Protein AF-A0A947X664-F1 (afdb_monomer)

Mean predicted aligned error: 5.67 Å

Radius of gyration: 16.12 Å; Cα contacts (8 Å, |Δi|>4): 226; chains: 1; bounding box: 38×40×51 Å

Structure (mmCIF, N/CA/C/O backbone):
data_AF-A0A947X664-F1
#
_entry.id   AF-A0A947X664-F1
#
loop_
_atom_site.group_PDB
_atom_site.id
_atom_site.type_symbol
_atom_site.label_atom_id
_atom_site.label_alt_id
_atom_site.label_comp_id
_atom_site.label_asym_id
_atom_site.label_entity_id
_atom_site.label_seq_id
_atom_site.pdbx_PDB_ins_code
_atom_site.Cartn_x
_atom_site.Cartn_y
_atom_site.Cartn_z
_atom_site.occupancy
_atom_site.B_iso_or_equiv
_atom_site.auth_seq_id
_atom_site.auth_comp_id
_atom_site.auth_asym_id
_atom_site.auth_atom_id
_atom_site.pdbx_PDB_model_num
ATOM 1 N N . MET A 1 1 ? 8.957 14.822 -27.420 1.00 49.72 1 MET A N 1
ATOM 2 C CA . MET A 1 1 ? 9.072 13.868 -26.294 1.00 49.72 1 MET A CA 1
ATOM 3 C C . MET A 1 1 ? 8.231 12.646 -26.627 1.00 49.72 1 MET A C 1
ATOM 5 O O . MET A 1 1 ? 7.102 12.833 -27.057 1.00 49.72 1 MET A O 1
ATOM 9 N N . ARG A 1 2 ? 8.766 11.422 -26.513 1.00 52.75 2 ARG A N 1
ATOM 10 C CA . ARG A 1 2 ? 7.935 10.210 -26.613 1.00 52.75 2 ARG A CA 1
ATOM 11 C C . ARG A 1 2 ? 7.081 10.140 -25.345 1.00 52.75 2 ARG A C 1
ATOM 13 O O . ARG A 1 2 ? 7.641 10.190 -24.256 1.00 52.75 2 ARG A O 1
ATOM 20 N N . SER A 1 3 ? 5.759 10.102 -25.495 1.00 61.47 3 SER A N 1
ATOM 21 C CA . SER A 1 3 ? 4.843 9.842 -24.382 1.00 61.47 3 SER A CA 1
ATOM 22 C C . SER A 1 3 ? 5.048 8.392 -23.944 1.00 61.47 3 SER A C 1
ATOM 24 O O . SER A 1 3 ? 4.994 7.488 -24.780 1.00 61.47 3 SER A O 1
ATOM 26 N N . THR A 1 4 ? 5.368 8.177 -22.670 1.00 62.53 4 THR A N 1
ATOM 27 C CA . THR A 1 4 ? 5.352 6.833 -22.090 1.00 62.53 4 THR A CA 1
ATOM 28 C C . THR A 1 4 ? 3.885 6.438 -21.935 1.00 62.53 4 THR A C 1
ATOM 30 O O . THR A 1 4 ? 3.166 7.164 -21.247 1.00 62.53 4 THR A O 1
ATOM 33 N N . PRO A 1 5 ? 3.412 5.361 -22.583 1.00 70.56 5 PRO A N 1
ATOM 34 C CA . PRO A 1 5 ? 2.021 4.944 -22.454 1.00 70.56 5 PRO A CA 1
ATOM 35 C C . PRO A 1 5 ? 1.711 4.598 -20.992 1.00 70.56 5 PRO A C 1
ATOM 37 O O . PRO A 1 5 ? 2.514 3.934 -20.334 1.00 70.56 5 PRO A O 1
ATOM 40 N N . ALA A 1 6 ? 0.566 5.076 -20.502 1.00 81.88 6 ALA A N 1
ATOM 41 C CA . ALA A 1 6 ? 0.026 4.684 -19.206 1.00 81.88 6 ALA A CA 1
ATOM 42 C C . ALA A 1 6 ? -0.408 3.215 -19.287 1.00 81.88 6 ALA A C 1
ATOM 44 O O . ALA A 1 6 ? -1.105 2.831 -20.228 1.00 81.88 6 ALA A O 1
ATOM 45 N N . VAL A 1 7 ? 0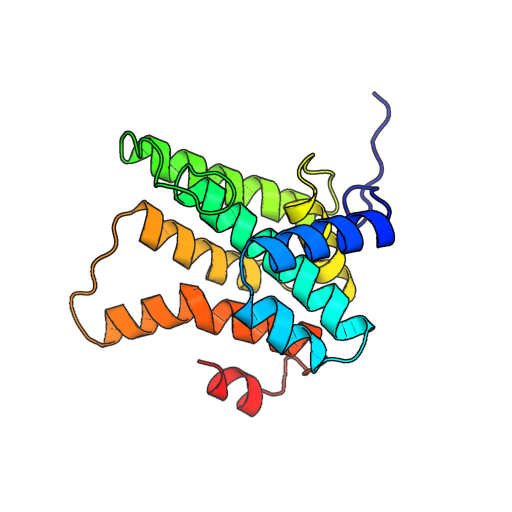.114 2.401 -18.372 1.00 89.38 7 VAL A N 1
ATOM 46 C CA . VAL A 1 7 ? -0.174 0.968 -18.261 1.00 89.38 7 VAL A CA 1
ATOM 47 C C . VAL A 1 7 ? -0.052 0.590 -16.792 1.00 89.38 7 VAL A C 1
ATOM 49 O O . VAL A 1 7 ? 0.998 0.836 -16.183 1.00 89.38 7 VAL A O 1
ATOM 52 N N . ALA A 1 8 ? -1.086 -0.048 -16.241 1.00 91.31 8 ALA A N 1
ATOM 53 C CA . ALA A 1 8 ? -1.077 -0.598 -14.888 1.00 91.31 8 ALA A CA 1
ATOM 54 C C . ALA A 1 8 ? 0.230 -1.360 -14.586 1.00 91.31 8 ALA A C 1
ATOM 56 O O . ALA A 1 8 ? 0.737 -2.143 -15.397 1.00 91.31 8 ALA A O 1
ATOM 57 N N . GLY A 1 9 ? 0.831 -1.095 -13.423 1.00 93.12 9 GLY A N 1
ATOM 58 C CA . GLY A 1 9 ? 2.177 -1.586 -13.111 1.00 93.12 9 GLY A CA 1
ATOM 59 C C . GLY A 1 9 ? 3.323 -0.704 -13.610 1.00 93.12 9 GLY A C 1
ATOM 60 O O . GLY A 1 9 ? 4.473 -1.146 -13.581 1.00 93.12 9 GLY A O 1
ATOM 61 N N . GLY A 1 10 ? 3.046 0.507 -14.108 1.00 90.81 10 GLY A N 1
ATOM 62 C CA . GLY A 1 10 ? 4.069 1.457 -14.560 1.00 90.81 10 GLY A CA 1
ATOM 63 C C . GLY A 1 10 ? 4.909 0.934 -15.731 1.00 90.81 10 GLY A C 1
ATOM 64 O O . GLY A 1 10 ? 6.092 1.257 -15.855 1.00 90.81 10 GLY A O 1
ATOM 65 N N . GLY A 1 11 ? 4.323 0.063 -16.559 1.00 90.06 11 GLY A N 1
ATOM 66 C CA . GLY A 1 11 ? 5.011 -0.633 -17.651 1.00 90.06 11 GLY A CA 1
ATOM 67 C C . GLY A 1 11 ? 5.936 -1.780 -17.214 1.00 90.06 11 GLY A C 1
ATOM 68 O O . GLY A 1 11 ? 6.611 -2.378 -18.057 1.00 90.06 11 GLY A O 1
ATOM 69 N N . ARG A 1 12 ? 5.991 -2.124 -15.919 1.00 93.50 12 ARG A N 1
ATOM 70 C CA . ARG A 1 12 ? 6.757 -3.275 -15.419 1.00 93.50 12 ARG A CA 1
ATOM 71 C C . ARG A 1 12 ? 5.978 -4.572 -15.619 1.00 93.50 12 ARG A C 1
ATOM 73 O O . ARG A 1 12 ? 4.759 -4.635 -15.514 1.00 93.50 12 ARG A O 1
ATOM 80 N N . ASN A 1 13 ? 6.703 -5.663 -15.855 1.00 95.25 13 ASN A N 1
ATOM 81 C CA . ASN A 1 13 ? 6.087 -6.982 -15.949 1.00 95.25 13 ASN A CA 1
ATOM 82 C C . ASN A 1 13 ? 5.539 -7.436 -14.582 1.00 95.25 13 ASN A C 1
ATOM 84 O O . ASN A 1 13 ? 6.287 -7.471 -13.599 1.00 95.25 13 ASN A O 1
ATOM 88 N N . ARG A 1 14 ? 4.277 -7.887 -14.547 1.00 96.81 14 ARG A N 1
ATOM 89 C CA . ARG A 1 14 ? 3.604 -8.411 -13.344 1.00 96.81 14 ARG A CA 1
ATOM 90 C C . ARG A 1 14 ? 4.433 -9.433 -12.566 1.00 96.81 14 ARG A C 1
ATOM 92 O O . ARG A 1 14 ? 4.544 -9.327 -11.351 1.00 96.81 14 ARG A O 1
ATOM 99 N N . ALA A 1 15 ? 5.056 -10.406 -13.233 1.00 97.56 15 ALA A N 1
ATOM 100 C CA . ALA A 1 15 ? 5.852 -11.422 -12.542 1.00 97.56 15 ALA A CA 1
ATOM 101 C C . ALA A 1 15 ? 7.092 -10.821 -11.857 1.00 97.56 15 ALA A C 1
ATOM 103 O O . ALA A 1 15 ? 7.539 -11.343 -10.840 1.00 97.56 15 ALA A O 1
ATOM 104 N N . SER A 1 16 ? 7.648 -9.729 -12.393 1.00 97.62 16 SER A N 1
ATOM 105 C CA . SER A 1 16 ? 8.742 -8.995 -11.748 1.00 97.62 16 SER A CA 1
ATOM 106 C C . SER A 1 16 ? 8.281 -8.269 -10.487 1.00 97.62 16 SER A C 1
ATOM 108 O O . SER A 1 16 ? 8.961 -8.338 -9.464 1.00 97.62 16 SER A O 1
ATOM 110 N N . LEU A 1 17 ? 7.118 -7.614 -10.547 1.00 98.12 17 LEU A N 1
ATOM 111 C CA . LEU A 1 17 ? 6.510 -6.937 -9.398 1.00 98.12 17 LEU A CA 1
ATOM 112 C C . LEU A 1 17 ? 6.180 -7.940 -8.287 1.00 98.12 17 LEU A C 1
ATOM 114 O O . LEU A 1 17 ? 6.593 -7.756 -7.149 1.00 98.12 17 LEU A O 1
ATOM 118 N N . VAL A 1 18 ? 5.552 -9.066 -8.637 1.00 98.44 18 VAL A N 1
ATOM 119 C CA . VAL A 1 18 ? 5.222 -10.142 -7.689 1.00 98.44 18 VAL A CA 1
ATOM 120 C C . VAL A 1 18 ? 6.470 -10.731 -7.025 1.00 98.44 18 VAL A C 1
ATOM 122 O O . VAL A 1 18 ? 6.447 -10.994 -5.827 1.00 98.44 18 VAL A O 1
ATOM 125 N N . ARG A 1 19 ? 7.574 -10.935 -7.762 1.00 98.25 19 ARG A N 1
ATOM 126 C CA . ARG A 1 19 ? 8.828 -11.424 -7.158 1.00 98.25 19 ARG A CA 1
ATOM 127 C C . ARG A 1 19 ? 9.406 -10.439 -6.143 1.00 98.25 19 ARG A C 1
ATOM 129 O O . ARG A 1 19 ? 9.851 -10.874 -5.089 1.00 98.25 19 ARG A O 1
ATOM 136 N N . GLN A 1 20 ? 9.398 -9.145 -6.457 1.00 97.12 20 GLN A N 1
ATOM 137 C CA . GLN A 1 20 ? 9.886 -8.104 -5.545 1.00 97.12 20 GLN A CA 1
ATOM 138 C C . GLN A 1 20 ? 8.990 -7.984 -4.311 1.00 97.12 20 GLN A C 1
ATOM 140 O O . GLN A 1 20 ? 9.484 -7.975 -3.191 1.00 97.12 20 GLN A O 1
ATOM 145 N N . ALA A 1 21 ? 7.673 -8.001 -4.508 1.00 97.94 21 ALA A N 1
ATOM 146 C CA . ALA A 1 21 ? 6.702 -7.972 -3.424 1.00 97.94 21 ALA A CA 1
ATOM 147 C C . ALA A 1 21 ? 6.803 -9.199 -2.503 1.00 97.94 21 ALA A C 1
ATOM 149 O O . ALA A 1 21 ? 6.698 -9.083 -1.284 1.00 97.94 21 ALA A O 1
ATOM 150 N N . ARG A 1 22 ? 7.077 -10.376 -3.078 1.00 97.88 22 ARG A N 1
ATOM 151 C CA . ARG A 1 22 ? 7.360 -11.593 -2.314 1.00 97.88 22 ARG A CA 1
ATOM 152 C C . ARG A 1 22 ? 8.612 -11.446 -1.444 1.00 97.88 22 ARG A C 1
ATOM 154 O O . ARG A 1 22 ? 8.578 -11.845 -0.287 1.00 97.88 22 ARG A O 1
ATOM 161 N N . ALA A 1 23 ? 9.696 -10.896 -1.988 1.00 96.50 23 ALA A N 1
ATOM 162 C CA . ALA A 1 23 ? 10.908 -10.660 -1.205 1.00 96.50 23 ALA A CA 1
ATOM 163 C C . ALA A 1 23 ? 10.628 -9.687 -0.048 1.00 96.50 23 ALA A C 1
ATOM 165 O O . ALA A 1 23 ? 10.980 -9.976 1.092 1.00 96.50 23 ALA A O 1
ATOM 166 N N . ALA A 1 24 ? 9.891 -8.605 -0.323 1.00 95.19 24 ALA A N 1
ATOM 167 C CA . ALA A 1 24 ? 9.529 -7.611 0.682 1.00 95.19 24 ALA A CA 1
ATOM 168 C C . ALA A 1 24 ? 8.732 -8.205 1.856 1.00 95.19 24 ALA A C 1
ATOM 170 O O . ALA A 1 24 ? 9.023 -7.887 3.003 1.00 95.19 24 ALA A O 1
ATOM 171 N N . ILE A 1 25 ? 7.752 -9.083 1.603 1.00 95.44 25 ILE A N 1
ATOM 172 C CA . ILE A 1 25 ? 6.984 -9.721 2.688 1.00 95.44 25 ILE A CA 1
ATOM 173 C C . ILE A 1 25 ? 7.777 -10.804 3.428 1.00 95.44 25 ILE A C 1
ATOM 175 O O . ILE A 1 25 ? 7.625 -10.937 4.639 1.00 95.44 25 ILE A O 1
ATOM 179 N N . GLU A 1 26 ? 8.628 -11.568 2.732 1.00 94.00 26 GLU A N 1
ATOM 180 C CA . GLU A 1 26 ? 9.471 -12.599 3.356 1.00 94.00 26 GLU A CA 1
ATOM 181 C C . GLU A 1 26 ? 10.489 -11.988 4.336 1.00 94.00 26 GLU A C 1
ATOM 183 O O . GLU A 1 26 ? 10.754 -12.592 5.378 1.00 94.00 26 GLU A O 1
ATOM 188 N N . GLU A 1 27 ? 10.999 -10.793 4.025 1.00 91.62 27 GLU A N 1
ATOM 189 C CA . GLU A 1 27 ? 11.916 -10.021 4.870 1.00 91.62 27 GLU A CA 1
ATOM 190 C C . GLU A 1 27 ? 11.186 -9.179 5.928 1.00 91.62 27 GLU A C 1
ATOM 192 O O . GLU A 1 27 ? 11.547 -9.208 7.101 1.00 91.62 27 GLU A O 1
ATOM 197 N N . GLY A 1 28 ? 10.131 -8.459 5.538 1.00 87.94 28 GLY A N 1
ATOM 198 C CA . GLY A 1 28 ? 9.452 -7.493 6.402 1.00 87.94 28 GLY A CA 1
ATOM 199 C C . GLY A 1 28 ? 8.496 -8.104 7.430 1.00 87.94 28 GLY A C 1
ATOM 200 O O . GLY A 1 28 ? 8.214 -7.473 8.448 1.00 87.94 28 GLY A O 1
ATOM 201 N N . SER A 1 29 ? 7.963 -9.315 7.201 1.00 91.31 29 SER A N 1
ATOM 202 C CA . SER A 1 29 ? 7.094 -9.974 8.184 1.00 91.31 29 SER A CA 1
ATOM 203 C C . SER A 1 29 ? 6.954 -11.483 7.987 1.00 91.31 29 SER A C 1
ATOM 205 O O . SER A 1 29 ? 6.181 -11.966 7.155 1.00 91.31 29 SER A O 1
ATOM 207 N N . HIS A 1 30 ? 7.586 -12.257 8.872 1.00 89.62 30 HIS A N 1
ATOM 208 C CA . HIS A 1 30 ? 7.427 -13.713 8.893 1.00 89.62 30 HIS A CA 1
ATOM 209 C C . HIS A 1 30 ? 5.978 -14.166 9.134 1.00 89.62 30 HIS A C 1
ATOM 211 O O . HIS A 1 30 ? 5.539 -15.146 8.528 1.00 89.62 30 HIS A O 1
ATOM 217 N N . SER A 1 31 ? 5.218 -13.451 9.971 1.00 91.25 31 SER A N 1
ATOM 218 C CA . SER A 1 31 ? 3.819 -13.786 10.268 1.00 91.25 31 SER A CA 1
ATOM 219 C C . SER A 1 31 ? 2.914 -13.577 9.055 1.00 91.25 31 SER A C 1
ATOM 221 O O . SER A 1 31 ? 2.176 -14.492 8.688 1.00 91.25 31 SER A O 1
ATOM 223 N N . PHE A 1 32 ? 3.001 -12.424 8.379 1.00 92.38 32 PHE A N 1
ATOM 224 C CA . PHE A 1 32 ? 2.209 -12.185 7.168 1.00 92.38 32 PHE A CA 1
ATOM 225 C C . PHE A 1 32 ? 2.667 -13.070 6.006 1.00 92.38 32 PHE A C 1
ATOM 227 O O . PHE A 1 32 ? 1.827 -13.607 5.280 1.00 92.38 32 PHE A O 1
ATOM 234 N N . ALA A 1 33 ? 3.973 -13.318 5.864 1.00 93.25 33 ALA A N 1
ATOM 235 C CA . ALA A 1 33 ? 4.489 -14.263 4.879 1.00 93.25 33 ALA A CA 1
ATOM 236 C C . ALA A 1 33 ? 3.917 -15.673 5.102 1.00 93.2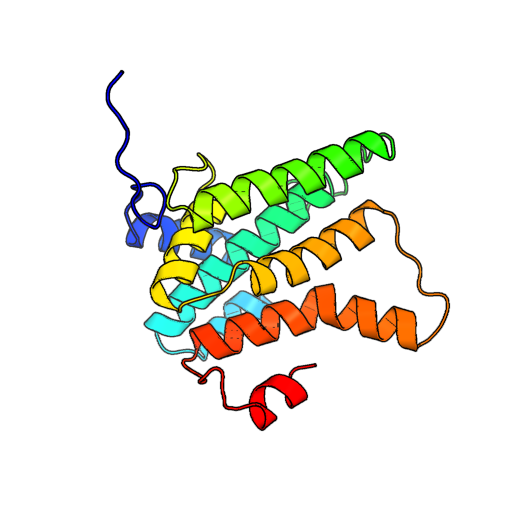5 33 ALA A C 1
ATOM 238 O O . ALA A 1 33 ? 3.481 -16.319 4.146 1.00 93.25 33 ALA A O 1
ATOM 239 N N . ALA A 1 34 ? 3.859 -16.141 6.353 1.00 93.50 34 ALA A N 1
ATOM 240 C CA . ALA A 1 34 ? 3.250 -17.421 6.702 1.00 93.50 34 ALA A CA 1
ATOM 241 C C . ALA A 1 34 ? 1.736 -17.435 6.432 1.00 93.50 34 ALA A C 1
ATOM 243 O O . ALA A 1 34 ? 1.262 -18.335 5.739 1.00 93.50 34 ALA A O 1
ATOM 244 N N . ALA A 1 35 ? 0.997 -16.427 6.904 1.00 93.06 35 ALA A N 1
ATOM 245 C CA . ALA A 1 35 ? -0.451 -16.320 6.717 1.00 93.06 35 ALA A CA 1
ATOM 246 C C . ALA A 1 35 ? -0.846 -16.263 5.234 1.00 93.06 35 ALA A C 1
ATOM 248 O O . ALA A 1 35 ? -1.801 -16.917 4.820 1.00 93.06 35 ALA A O 1
ATOM 249 N N . SER A 1 36 ? -0.059 -15.571 4.402 1.00 93.38 36 SER A N 1
ATOM 250 C CA . SER A 1 36 ? -0.318 -15.463 2.963 1.00 93.38 36 SER A CA 1
ATOM 251 C C . SER A 1 36 ? -0.371 -16.822 2.253 1.00 93.38 36 SER A C 1
ATOM 253 O O . SER A 1 36 ? -1.011 -16.948 1.211 1.00 93.38 36 SER A O 1
ATOM 255 N N . LYS A 1 37 ? 0.257 -17.868 2.816 1.00 94.38 37 LYS A N 1
ATOM 256 C CA . LYS A 1 37 ? 0.243 -19.231 2.258 1.00 94.38 37 LYS A CA 1
ATOM 257 C C . LYS A 1 37 ? -1.130 -19.903 2.329 1.00 94.38 37 LYS A C 1
ATOM 259 O O . LYS A 1 37 ? -1.324 -20.874 1.604 1.00 94.38 37 LYS A O 1
ATOM 264 N N . LEU A 1 38 ? -2.048 -19.395 3.155 1.00 95.50 38 LEU A N 1
ATOM 265 C CA . LEU A 1 38 ? -3.428 -19.883 3.253 1.00 95.50 38 LEU A CA 1
ATOM 266 C C . LEU A 1 38 ? -4.273 -19.508 2.028 1.00 95.50 38 LEU A C 1
ATOM 268 O O . LEU A 1 38 ? -5.264 -20.175 1.744 1.00 95.50 38 LEU A O 1
ATOM 272 N N . PHE A 1 39 ? -3.877 -18.470 1.289 1.00 95.88 39 PHE A N 1
ATOM 273 C CA . PHE A 1 39 ? -4.568 -18.047 0.078 1.00 95.88 39 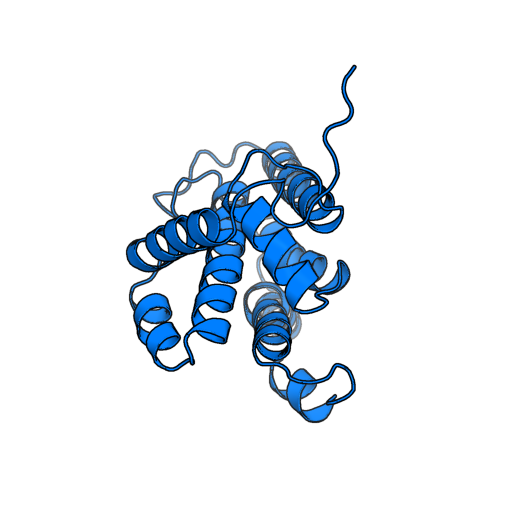PHE A CA 1
ATOM 274 C C . PHE A 1 39 ? -4.182 -18.889 -1.142 1.00 95.88 39 PHE A C 1
ATOM 276 O O . PHE A 1 39 ? -3.056 -19.397 -1.259 1.00 95.88 39 PHE A O 1
ATOM 283 N N . ASP A 1 40 ? -5.101 -18.961 -2.110 1.00 96.88 40 ASP A N 1
ATOM 284 C CA . ASP A 1 40 ? -4.777 -19.431 -3.452 1.00 96.88 40 ASP A CA 1
ATOM 285 C C . ASP A 1 40 ? -3.693 -18.542 -4.086 1.00 96.88 40 ASP A C 1
ATOM 287 O O . ASP A 1 40 ? -3.414 -17.423 -3.647 1.00 96.88 40 ASP A O 1
ATOM 291 N N . ARG A 1 41 ? -3.054 -19.042 -5.147 1.00 97.06 41 ARG A N 1
ATOM 292 C CA . ARG A 1 41 ? -1.915 -18.352 -5.758 1.00 97.06 41 ARG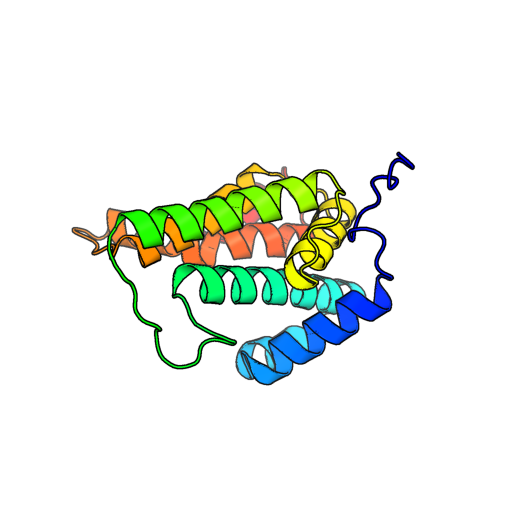 A CA 1
ATOM 293 C C . ARG A 1 41 ? -2.248 -16.922 -6.193 1.00 97.06 41 ARG A C 1
ATOM 295 O O . ARG A 1 41 ? -1.410 -16.048 -5.994 1.00 97.06 41 ARG A O 1
ATOM 302 N N . ARG A 1 42 ? -3.417 -16.682 -6.791 1.00 96.81 42 ARG A N 1
ATOM 303 C CA . ARG A 1 42 ? -3.775 -15.366 -7.332 1.00 96.81 42 ARG A CA 1
ATOM 304 C C . ARG A 1 42 ? -3.974 -14.368 -6.198 1.00 96.81 42 ARG A C 1
ATOM 306 O O . ARG A 1 42 ? -3.354 -13.307 -6.219 1.00 96.81 42 ARG A O 1
ATOM 313 N N . THR A 1 43 ? -4.772 -14.730 -5.199 1.00 97.56 43 THR A N 1
ATOM 314 C CA . THR A 1 43 ? -5.035 -13.886 -4.024 1.00 97.56 43 THR A CA 1
ATOM 315 C C . THR A 1 43 ? -3.759 -13.628 -3.227 1.00 97.56 43 THR A C 1
ATOM 317 O O . THR A 1 43 ? -3.486 -12.494 -2.841 1.00 97.56 43 THR A O 1
ATOM 320 N N . ARG A 1 44 ? -2.907 -14.644 -3.063 1.00 98.19 44 ARG A N 1
ATOM 321 C CA . ARG A 1 44 ? -1.611 -14.506 -2.392 1.00 98.19 44 ARG A CA 1
ATOM 322 C C . ARG A 1 44 ? -0.691 -13.502 -3.082 1.00 98.19 44 ARG A C 1
ATOM 324 O O . ARG A 1 44 ? -0.107 -12.656 -2.415 1.00 98.19 44 ARG A O 1
ATOM 331 N N . GLU A 1 45 ? -0.556 -13.582 -4.405 1.00 98.44 45 GLU A N 1
ATOM 332 C CA . GLU A 1 45 ? 0.288 -12.648 -5.162 1.00 98.44 45 GLU A CA 1
ATOM 333 C C . GLU A 1 45 ? -0.229 -11.203 -5.054 1.00 98.44 45 GLU A C 1
ATOM 335 O O . GLU A 1 45 ? 0.570 -10.278 -4.935 1.00 98.44 45 GLU A O 1
ATOM 340 N N . ARG A 1 46 ? -1.552 -11.009 -5.027 1.00 98.44 46 ARG A N 1
ATOM 341 C CA . ARG A 1 46 ? -2.178 -9.698 -4.798 1.00 98.44 46 ARG A CA 1
ATOM 342 C C . ARG A 1 46 ? -1.913 -9.168 -3.390 1.00 98.44 46 ARG A C 1
ATOM 344 O O . ARG A 1 46 ? -1.536 -8.010 -3.241 1.00 98.44 46 ARG A O 1
ATOM 351 N N . ALA A 1 47 ? -2.038 -10.025 -2.378 1.00 98.19 47 ALA A N 1
ATOM 352 C CA . ALA A 1 47 ? -1.742 -9.677 -0.992 1.00 98.19 47 ALA A CA 1
ATOM 353 C C . ALA A 1 47 ? -0.277 -9.250 -0.813 1.00 98.19 47 ALA A C 1
ATOM 355 O O . ALA A 1 47 ? 0.003 -8.299 -0.091 1.00 98.19 47 ALA A O 1
ATOM 356 N N . TRP A 1 48 ? 0.662 -9.903 -1.508 1.00 98.56 48 TRP A N 1
ATOM 357 C CA . TRP A 1 48 ? 2.066 -9.486 -1.507 1.00 98.56 48 TRP A CA 1
ATOM 358 C C . TRP A 1 48 ? 2.254 -8.089 -2.102 1.00 98.56 48 TRP A C 1
ATOM 360 O O . TRP A 1 48 ? 2.978 -7.285 -1.521 1.00 98.56 48 TRP A O 1
ATOM 370 N N . LEU A 1 49 ? 1.609 -7.786 -3.235 1.00 98.69 49 LEU A N 1
ATOM 371 C CA . LEU A 1 49 ? 1.691 -6.463 -3.873 1.00 98.69 49 LEU A CA 1
ATOM 372 C C . LEU A 1 49 ? 1.145 -5.361 -2.957 1.00 98.69 49 LEU A C 1
ATOM 374 O O . LEU A 1 49 ? 1.797 -4.330 -2.799 1.00 98.69 49 LEU A O 1
ATOM 378 N N . LEU A 1 50 ? -0.002 -5.605 -2.312 1.00 98.50 50 LEU A N 1
ATOM 379 C CA . LEU A 1 50 ? -0.569 -4.679 -1.332 1.00 98.50 50 LEU A CA 1
ATOM 380 C C . LEU A 1 50 ? 0.368 -4.493 -0.130 1.00 98.50 50 LEU A C 1
ATOM 382 O O . LEU A 1 50 ? 0.670 -3.363 0.241 1.00 98.50 50 LEU A O 1
ATOM 386 N N . TYR A 1 51 ? 0.886 -5.591 0.430 1.00 98.19 51 TYR A N 1
ATOM 387 C CA . TYR A 1 51 ? 1.832 -5.542 1.545 1.00 98.19 51 TYR A CA 1
ATOM 388 C C . TYR A 1 51 ? 3.076 -4.711 1.208 1.00 98.19 51 TYR A C 1
ATOM 390 O O . TYR A 1 51 ? 3.484 -3.868 2.001 1.00 98.19 51 TYR A O 1
ATOM 398 N N . ALA A 1 52 ? 3.669 -4.925 0.029 1.00 98.25 52 ALA A N 1
ATOM 399 C CA . ALA A 1 52 ? 4.867 -4.206 -0.392 1.00 98.25 52 ALA A CA 1
ATOM 400 C C . ALA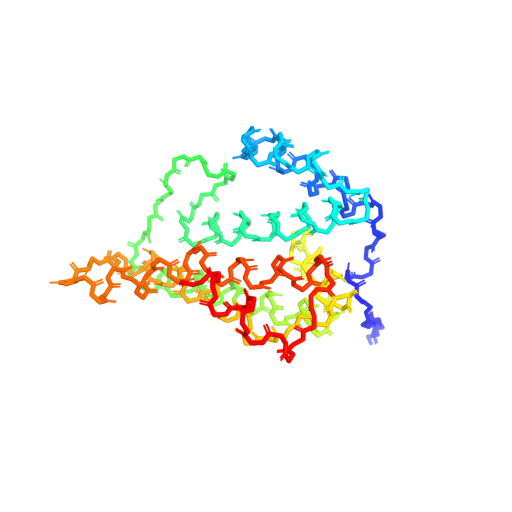 A 1 52 ? 4.630 -2.691 -0.460 1.00 98.25 52 ALA A C 1
ATOM 402 O O . ALA A 1 52 ? 5.494 -1.919 -0.052 1.00 98.25 52 ALA A O 1
ATOM 403 N N . TRP A 1 53 ? 3.452 -2.264 -0.922 1.00 98.56 53 TRP A N 1
ATOM 404 C CA . TRP A 1 53 ? 3.061 -0.856 -0.910 1.00 98.56 53 TRP A CA 1
ATOM 405 C C . TRP A 1 53 ? 2.867 -0.310 0.501 1.00 98.56 53 TRP A C 1
ATOM 407 O O . TRP A 1 53 ? 3.440 0.732 0.810 1.00 98.56 53 TRP A O 1
ATOM 417 N N . CYS A 1 54 ? 2.138 -1.020 1.370 1.00 97.31 54 CYS A N 1
ATOM 418 C CA . CYS A 1 54 ? 1.972 -0.612 2.766 1.00 97.31 54 CYS A CA 1
ATOM 419 C C . CYS A 1 54 ? 3.331 -0.446 3.454 1.00 97.31 54 CYS A C 1
ATOM 421 O O . CYS A 1 54 ? 3.592 0.601 4.038 1.00 97.31 54 CYS A O 1
ATOM 423 N N . ARG A 1 55 ? 4.230 -1.430 3.312 1.00 95.62 55 ARG A N 1
ATOM 424 C CA . ARG A 1 55 ? 5.578 -1.377 3.890 1.00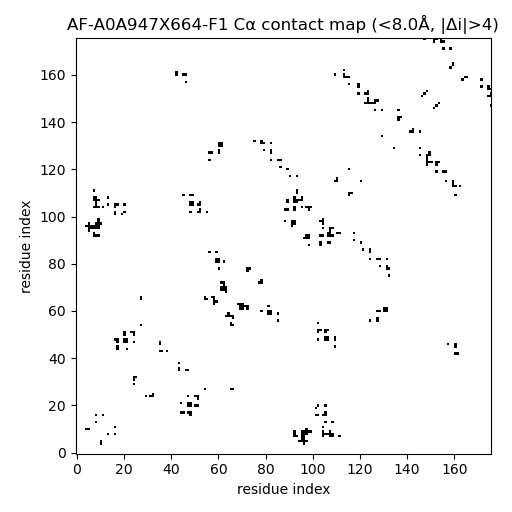 95.62 55 ARG A CA 1
ATOM 425 C C . ARG A 1 55 ? 6.406 -0.229 3.326 1.00 95.62 55 ARG A C 1
ATOM 427 O O . ARG A 1 55 ? 7.094 0.454 4.071 1.00 95.62 55 ARG A O 1
ATOM 434 N N . ARG A 1 56 ? 6.327 0.024 2.019 1.00 96.38 56 ARG A N 1
ATOM 435 C CA . ARG A 1 56 ? 7.061 1.139 1.418 1.00 96.38 56 ARG A CA 1
ATOM 436 C C . ARG A 1 56 ? 6.536 2.501 1.880 1.00 96.38 56 ARG A C 1
ATOM 438 O O . ARG A 1 56 ? 7.322 3.432 2.028 1.00 96.38 56 ARG A O 1
ATOM 445 N N . CYS A 1 57 ? 5.228 2.631 2.091 1.00 95.94 57 CYS A N 1
ATOM 446 C CA . CYS A 1 57 ? 4.637 3.853 2.632 1.00 95.94 57 CYS A CA 1
ATOM 447 C C . CYS A 1 57 ? 5.050 4.082 4.090 1.00 95.94 57 CYS A C 1
ATOM 449 O O . CYS A 1 57 ? 5.441 5.196 4.421 1.00 95.94 57 CYS A O 1
ATOM 451 N N . ASP A 1 58 ? 5.023 3.030 4.907 1.00 91.62 58 ASP A N 1
ATOM 452 C CA . ASP A 1 58 ? 5.517 3.007 6.289 1.00 91.62 58 ASP A CA 1
ATOM 453 C C . ASP A 1 58 ? 6.981 3.472 6.359 1.00 91.62 58 ASP A C 1
ATOM 455 O O . ASP A 1 58 ? 7.306 4.438 7.041 1.00 91.62 58 ASP A O 1
ATOM 459 N N . ASP A 1 59 ? 7.844 2.894 5.517 1.00 90.88 59 ASP A N 1
ATOM 460 C CA . ASP A 1 59 ? 9.250 3.287 5.386 1.00 90.88 59 ASP A CA 1
ATOM 461 C C . ASP A 1 59 ? 9.431 4.780 5.063 1.00 90.88 59 ASP A C 1
ATOM 463 O O . ASP A 1 59 ? 10.277 5.462 5.642 1.00 90.88 59 ASP A O 1
ATOM 467 N N . ILE A 1 60 ? 8.626 5.315 4.139 1.00 91.88 60 ILE A N 1
ATOM 468 C CA . ILE A 1 60 ? 8.681 6.736 3.776 1.00 91.88 60 ILE A CA 1
ATOM 469 C C . ILE A 1 60 ? 8.168 7.612 4.922 1.00 91.88 60 ILE A C 1
ATOM 471 O O . ILE A 1 60 ? 8.766 8.652 5.192 1.00 91.88 60 ILE A O 1
ATOM 475 N N . ALA A 1 61 ? 7.079 7.232 5.590 1.00 88.94 61 ALA A N 1
ATOM 476 C CA . ALA A 1 61 ? 6.503 8.006 6.687 1.00 88.94 61 ALA A CA 1
ATOM 477 C C . ALA A 1 61 ? 7.496 8.142 7.854 1.00 88.94 61 ALA A C 1
ATOM 479 O O . ALA A 1 61 ? 7.766 9.263 8.306 1.00 88.94 61 ALA A O 1
ATOM 480 N N . ASP A 1 62 ? 8.127 7.025 8.214 1.00 83.62 62 ASP A N 1
ATOM 481 C CA . ASP A 1 62 ? 9.087 6.880 9.310 1.00 83.62 62 ASP A CA 1
ATOM 482 C C . ASP A 1 62 ? 10.530 7.253 8.935 1.00 83.62 62 ASP A C 1
ATOM 484 O O . ASP A 1 62 ? 11.435 7.170 9.767 1.00 83.62 62 ASP A O 1
ATOM 488 N N . ASN A 1 63 ? 10.775 7.676 7.691 1.00 81.38 63 ASN A N 1
ATOM 489 C CA . ASN A 1 63 ? 12.114 7.975 7.172 1.00 81.38 63 ASN A CA 1
ATOM 490 C C . ASN A 1 63 ? 13.124 6.831 7.417 1.00 81.38 63 ASN A C 1
ATOM 492 O O . ASN A 1 63 ? 14.252 7.059 7.855 1.00 81.38 63 ASN A O 1
ATOM 496 N N . GLN A 1 64 ? 12.701 5.595 7.165 1.00 76.38 64 GLN A N 1
ATOM 497 C CA . GLN A 1 64 ? 13.466 4.369 7.390 1.00 76.38 64 GLN A CA 1
ATOM 498 C C . GLN A 1 64 ? 13.549 3.523 6.110 1.00 76.38 64 GLN A C 1
ATOM 500 O O . GLN A 1 64 ? 12.881 3.795 5.112 1.00 76.38 64 GLN A O 1
ATOM 505 N N . GLU A 1 65 ? 14.382 2.483 6.134 1.00 66.69 65 GLU A N 1
ATOM 506 C CA . GLU A 1 65 ? 14.432 1.463 5.081 1.00 66.69 65 GLU A CA 1
ATOM 507 C C . GLU A 1 65 ? 14.056 0.099 5.663 1.00 66.69 65 GLU A C 1
ATOM 509 O O . GLU A 1 65 ? 14.657 -0.346 6.644 1.00 66.69 65 GLU A O 1
ATOM 514 N N . MET A 1 66 ? 13.070 -0.567 5.053 1.00 62.12 66 MET A N 1
ATOM 515 C CA . MET A 1 66 ? 12.595 -1.910 5.402 1.00 62.12 66 MET A CA 1
ATOM 516 C C . MET A 1 66 ? 12.234 -2.074 6.889 1.00 62.12 66 MET A C 1
ATOM 518 O O . MET A 1 66 ? 12.382 -3.159 7.454 1.00 62.12 66 MET A O 1
ATOM 522 N N . GLY A 1 67 ? 11.720 -1.012 7.518 1.00 58.47 67 GLY A N 1
ATOM 523 C CA . GLY A 1 67 ? 11.470 -0.843 8.957 1.00 58.47 67 GLY A CA 1
ATOM 524 C C . GLY A 1 67 ? 12.616 -1.249 9.866 1.00 58.47 67 GLY A C 1
ATOM 525 O O . GLY A 1 67 ? 12.419 -1.950 10.861 1.00 58.47 67 GLY A O 1
ATOM 526 N N . GLY A 1 68 ? 13.814 -0.804 9.489 1.00 63.47 68 GLY A N 1
ATOM 527 C CA . GLY A 1 68 ? 14.939 -0.645 10.398 1.00 63.47 68 GLY A CA 1
ATOM 528 C C . GLY A 1 68 ? 14.684 0.430 11.471 1.00 63.47 68 GLY A C 1
ATOM 529 O O . GLY A 1 68 ? 13.545 0.782 11.753 1.00 63.47 68 GLY A O 1
ATOM 530 N N . PRO A 1 69 ? 15.731 0.944 12.138 1.00 66.50 69 PRO A N 1
ATOM 531 C CA . PRO A 1 69 ? 15.554 2.007 13.123 1.00 66.50 69 PRO A CA 1
ATOM 532 C C . PRO A 1 69 ? 14.976 3.271 12.474 1.00 66.50 69 PRO A C 1
ATOM 534 O O . PRO A 1 69 ? 15.370 3.625 11.361 1.00 66.50 69 PRO A O 1
ATOM 537 N N . LEU A 1 70 ? 14.109 3.972 13.214 1.00 70.25 70 LEU A N 1
ATOM 538 C CA . LEU A 1 70 ? 13.592 5.283 12.820 1.00 70.25 70 LEU A CA 1
ATOM 539 C C . LEU A 1 70 ? 14.751 6.199 12.411 1.00 70.25 70 LEU A C 1
ATOM 541 O O . LEU A 1 70 ? 15.705 6.387 13.176 1.00 70.25 70 LEU A O 1
ATOM 545 N N . GLY A 1 71 ? 14.661 6.773 11.211 1.00 65.56 71 GLY A N 1
ATOM 546 C CA . GLY A 1 71 ? 15.608 7.786 10.766 1.00 65.56 71 GLY A CA 1
ATOM 547 C C . GLY A 1 71 ? 15.417 9.106 11.508 1.00 65.56 71 GLY A C 1
ATOM 548 O O . GLY A 1 71 ? 14.531 9.258 12.356 1.00 65.56 71 GLY A O 1
ATOM 549 N N . ASP A 1 72 ? 16.234 10.100 11.161 1.00 73.38 72 ASP A N 1
ATOM 550 C CA . ASP A 1 72 ? 16.015 11.468 11.630 1.00 73.38 72 ASP A CA 1
ATOM 551 C C . ASP A 1 72 ? 14.645 11.956 11.137 1.00 73.38 72 ASP A C 1
ATOM 553 O O . ASP A 1 72 ? 14.418 12.115 9.935 1.00 73.38 72 ASP A O 1
ATOM 557 N N . GLN A 1 73 ? 13.714 12.161 12.068 1.00 73.81 73 GLN A N 1
ATOM 558 C CA . GLN A 1 73 ? 12.354 12.590 11.745 1.00 73.81 73 GLN A CA 1
ATOM 559 C C . GLN A 1 73 ? 12.298 14.050 11.286 1.00 73.81 73 GLN A C 1
ATOM 561 O O . GLN A 1 73 ? 11.298 14.457 10.683 1.00 73.81 73 GLN A O 1
ATOM 566 N N . GLY A 1 74 ? 13.373 14.813 11.515 1.00 72.75 74 GLY A N 1
ATOM 567 C CA . GLY A 1 74 ? 13.471 16.220 11.175 1.00 72.75 74 GLY A CA 1
ATOM 568 C C . GLY A 1 74 ? 12.433 17.064 11.913 1.00 72.75 74 GLY A C 1
ATOM 569 O O . GLY A 1 74 ? 12.241 16.948 13.122 1.00 72.75 74 GLY A O 1
ATOM 570 N N . ASN A 1 75 ? 11.774 17.959 11.181 1.00 74.31 75 ASN A N 1
ATOM 571 C CA . ASN A 1 75 ? 10.734 18.847 11.696 1.00 74.31 75 ASN A CA 1
ATOM 572 C C . ASN A 1 75 ? 9.342 18.448 11.146 1.00 74.31 75 ASN A C 1
ATOM 574 O O . ASN A 1 75 ? 9.245 17.607 10.250 1.00 74.31 75 ASN A O 1
ATOM 578 N N . PRO A 1 76 ? 8.237 19.054 11.621 1.00 74.88 76 PRO A N 1
ATOM 579 C CA . PRO A 1 76 ? 6.900 18.725 11.115 1.00 74.88 76 PRO A CA 1
ATOM 580 C C . PRO A 1 76 ? 6.750 18.872 9.593 1.00 74.88 76 PRO A C 1
ATOM 582 O O . PRO A 1 76 ? 6.062 18.079 8.958 1.00 74.88 76 PRO A O 1
ATOM 585 N N . LYS A 1 77 ? 7.462 19.826 8.979 1.00 78.38 77 LYS A N 1
ATOM 586 C CA . LYS A 1 77 ? 7.445 20.019 7.525 1.00 78.38 77 LYS A CA 1
ATOM 587 C C . LYS A 1 77 ? 8.060 18.829 6.781 1.00 78.38 77 LYS A C 1
ATOM 589 O O . LYS A 1 77 ? 7.532 18.428 5.752 1.00 78.38 77 LYS A O 1
ATOM 594 N N . SER A 1 78 ? 9.125 18.217 7.306 1.00 83.12 78 SER A N 1
ATOM 595 C CA . SER A 1 78 ? 9.683 17.007 6.691 1.00 83.12 78 SER A CA 1
ATOM 596 C C . SER A 1 78 ? 8.741 15.806 6.786 1.00 83.12 78 SER A C 1
ATOM 598 O O . SER A 1 78 ? 8.720 14.997 5.865 1.00 83.12 78 SER A O 1
ATOM 600 N N . ALA A 1 79 ? 7.934 15.699 7.846 1.00 85.94 79 ALA A N 1
ATOM 601 C CA . ALA A 1 79 ? 6.890 14.676 7.940 1.00 85.94 79 ALA A CA 1
ATOM 602 C C . ALA A 1 79 ? 5.780 14.904 6.899 1.00 85.94 79 ALA A C 1
ATOM 604 O O . ALA A 1 79 ? 5.405 13.982 6.172 1.00 85.94 79 ALA A O 1
ATOM 605 N N . GLU A 1 80 ? 5.312 16.147 6.760 1.00 89.44 80 GLU A N 1
ATOM 606 C CA . GLU A 1 80 ? 4.339 16.529 5.732 1.00 89.44 80 GLU A CA 1
ATOM 607 C C . GLU A 1 80 ? 4.853 16.231 4.316 1.00 89.44 80 GLU A C 1
ATOM 609 O O . GLU A 1 80 ? 4.133 15.624 3.523 1.00 89.44 80 GLU A O 1
ATOM 614 N N . ASP A 1 81 ? 6.105 16.584 4.010 1.00 91.38 81 ASP A N 1
ATOM 615 C CA . ASP A 1 81 ? 6.722 16.342 2.701 1.00 91.38 81 ASP A CA 1
ATOM 616 C C . ASP A 1 81 ? 6.785 14.837 2.366 1.00 91.38 81 ASP A C 1
ATOM 618 O O . ASP A 1 81 ? 6.489 14.438 1.234 1.00 91.38 81 ASP A O 1
ATOM 622 N N . ARG A 1 82 ? 7.092 13.977 3.350 1.00 92.94 82 ARG A N 1
ATOM 623 C CA . ARG A 1 82 ? 7.101 12.509 3.185 1.00 92.94 82 ARG A CA 1
ATOM 624 C C . ARG A 1 82 ? 5.703 11.960 2.903 1.00 92.94 82 ARG A C 1
ATOM 626 O O . ARG A 1 82 ? 5.518 11.205 1.947 1.00 92.94 82 ARG A O 1
ATOM 633 N N . VAL A 1 83 ? 4.691 12.401 3.650 1.00 95.69 83 VAL A N 1
ATOM 634 C CA . VAL A 1 83 ? 3.290 12.017 3.403 1.00 95.69 83 VAL A CA 1
ATOM 635 C C . VAL A 1 83 ? 2.813 12.514 2.033 1.00 95.69 83 VAL A C 1
ATOM 637 O O . VAL A 1 83 ? 2.116 11.791 1.316 1.00 95.69 83 VAL A O 1
ATOM 640 N N . GLN A 1 84 ? 3.204 13.721 1.615 1.00 96.62 84 GLN A N 1
ATOM 641 C CA . GLN A 1 84 ? 2.890 14.220 0.274 1.00 96.62 84 GLN A CA 1
ATOM 642 C C . GLN A 1 84 ? 3.557 13.388 -0.823 1.00 96.62 84 GLN A C 1
ATOM 644 O O . GLN A 1 84 ? 2.915 13.107 -1.838 1.00 96.62 84 GLN A O 1
ATOM 649 N N . ALA A 1 85 ? 4.793 12.926 -0.620 1.00 96.56 85 ALA A N 1
ATOM 650 C CA . ALA A 1 85 ? 5.449 12.013 -1.552 1.00 96.56 85 ALA A CA 1
ATOM 651 C C . ALA A 1 85 ? 4.652 10.706 -1.714 1.00 96.56 85 ALA A C 1
ATOM 653 O O . ALA A 1 85 ? 4.381 10.298 -2.846 1.00 96.56 85 ALA A O 1
ATOM 654 N N . ILE A 1 86 ? 4.180 10.110 -0.610 1.00 98.06 86 ILE A N 1
ATOM 655 C CA . ILE A 1 86 ? 3.316 8.915 -0.633 1.00 98.06 86 ILE A CA 1
ATOM 656 C C . ILE A 1 86 ? 2.034 9.175 -1.437 1.00 98.06 86 ILE A C 1
ATOM 658 O O . ILE A 1 86 ? 1.655 8.362 -2.285 1.00 98.06 86 ILE A O 1
ATOM 662 N N . ARG A 1 87 ? 1.375 10.322 -1.218 1.00 98.31 87 ARG A N 1
ATOM 663 C CA . ARG A 1 87 ? 0.150 10.707 -1.946 1.00 98.31 87 ARG A CA 1
ATOM 664 C C . ARG A 1 87 ? 0.401 10.868 -3.442 1.00 98.31 87 ARG A C 1
ATOM 666 O O . ARG A 1 87 ? -0.396 10.399 -4.252 1.00 98.31 87 ARG A O 1
ATOM 673 N N . VAL A 1 88 ? 1.500 11.520 -3.821 1.00 98.06 88 VAL A N 1
ATOM 674 C CA . VAL A 1 88 ? 1.871 11.734 -5.226 1.00 98.06 88 VAL A CA 1
ATOM 675 C C . VAL A 1 88 ? 2.182 10.409 -5.917 1.00 98.06 88 VAL A C 1
ATOM 677 O O . VAL A 1 88 ? 1.658 10.166 -7.002 1.00 98.06 88 VAL A O 1
ATOM 680 N N . LEU A 1 89 ? 3.005 9.552 -5.309 1.00 98.25 89 LEU A N 1
ATOM 681 C CA . LEU A 1 89 ? 3.383 8.264 -5.894 1.00 98.25 89 LEU A CA 1
ATOM 682 C C . LEU A 1 89 ? 2.175 7.331 -6.013 1.00 98.25 89 LEU A C 1
ATOM 684 O O . LEU A 1 89 ? 1.960 6.757 -7.078 1.00 98.25 89 LEU A O 1
ATOM 688 N N . THR A 1 90 ? 1.338 7.251 -4.975 1.00 98.50 90 THR A N 1
ATOM 689 C CA . THR A 1 90 ? 0.104 6.449 -5.002 1.00 98.50 90 THR A CA 1
ATOM 690 C C . THR A 1 90 ? -0.857 6.938 -6.080 1.00 98.50 90 THR A C 1
ATOM 692 O O . THR A 1 90 ? -1.353 6.130 -6.860 1.00 98.50 90 THR A O 1
ATOM 695 N N . ARG A 1 91 ? -1.082 8.255 -6.197 1.00 98.06 91 ARG A N 1
ATOM 696 C CA . ARG A 1 91 ? -1.932 8.806 -7.261 1.00 98.06 91 ARG A CA 1
ATOM 697 C C . ARG A 1 91 ? -1.395 8.456 -8.647 1.00 98.06 91 ARG A C 1
ATOM 699 O O . ARG A 1 91 ? -2.157 8.003 -9.487 1.00 98.06 91 ARG A O 1
ATOM 706 N N . ARG A 1 92 ? -0.089 8.618 -8.878 1.00 97.38 92 ARG A N 1
ATOM 707 C CA . ARG A 1 92 ? 0.531 8.253 -10.162 1.00 97.38 92 ARG A CA 1
ATOM 708 C C . ARG A 1 92 ? 0.346 6.771 -10.480 1.00 97.38 92 ARG A C 1
ATOM 710 O O . ARG A 1 92 ? 0.016 6.452 -11.614 1.00 97.38 92 ARG A O 1
ATOM 717 N N . ALA A 1 93 ? 0.507 5.893 -9.492 1.00 97.88 93 ALA A N 1
ATOM 718 C CA . ALA A 1 93 ? 0.272 4.463 -9.662 1.00 97.88 93 ALA A CA 1
ATOM 719 C C . ALA A 1 93 ? -1.183 4.145 -10.045 1.00 97.88 93 ALA A C 1
ATOM 721 O O . ALA A 1 93 ? -1.403 3.344 -10.950 1.00 97.88 93 ALA A O 1
ATOM 722 N N . LEU A 1 94 ? -2.156 4.788 -9.388 1.00 97.38 94 LEU A N 1
ATOM 723 C CA . LEU A 1 94 ? -3.586 4.651 -9.697 1.00 97.38 94 LEU A CA 1
ATOM 724 C C . LEU A 1 94 ? -3.953 5.233 -11.072 1.00 97.38 94 LEU A C 1
ATOM 726 O O . LEU A 1 94 ? -4.857 4.735 -11.727 1.00 97.38 94 LEU A O 1
ATOM 730 N N . GLU A 1 95 ? -3.231 6.255 -11.530 1.00 96.19 95 GLU A N 1
ATOM 731 C CA . GLU A 1 95 ? -3.331 6.817 -12.886 1.00 96.19 95 GLU A CA 1
ATOM 732 C C . GLU A 1 95 ? -2.523 6.014 -13.927 1.00 96.19 95 GLU A C 1
ATOM 734 O O . GLU A 1 95 ? -2.289 6.498 -15.036 1.00 96.19 95 GLU A O 1
ATOM 739 N N . GLU A 1 96 ? -2.042 4.817 -13.567 1.00 95.12 96 GLU A N 1
ATOM 740 C CA . GLU A 1 96 ? -1.239 3.928 -14.418 1.00 95.12 96 GLU A CA 1
ATOM 741 C C . GLU A 1 96 ? 0.069 4.553 -14.943 1.00 95.12 96 GLU A C 1
ATOM 743 O O . GLU A 1 96 ? 0.666 4.110 -15.933 1.00 95.12 96 GLU A O 1
ATOM 748 N N . GLN A 1 97 ? 0.552 5.595 -14.268 1.00 95.44 97 GLN A N 1
ATOM 749 C CA . GLN A 1 97 ? 1.810 6.249 -14.586 1.00 95.44 97 GLN A CA 1
ATOM 750 C C . GLN A 1 97 ? 2.970 5.555 -13.863 1.00 95.44 97 GLN A C 1
ATOM 752 O O . GLN A 1 97 ? 2.859 5.228 -12.680 1.00 95.44 97 GLN A O 1
ATOM 757 N N . PRO A 1 98 ? 4.142 5.416 -14.509 1.00 93.88 98 PRO A N 1
ATOM 758 C CA . PRO A 1 98 ? 5.330 4.895 -13.844 1.00 93.88 98 PRO A CA 1
ATOM 759 C C . PRO A 1 98 ? 5.730 5.763 -12.648 1.00 93.88 98 PRO A C 1
ATOM 761 O O . PRO A 1 98 ? 5.903 6.978 -12.787 1.00 93.88 98 PRO A O 1
ATOM 764 N N . THR A 1 99 ? 5.946 5.140 -11.492 1.00 95.38 99 THR A N 1
ATOM 765 C CA . THR A 1 99 ? 6.361 5.834 -10.257 1.00 95.38 99 THR A CA 1
ATOM 766 C C . THR A 1 99 ? 7.866 5.773 -9.999 1.00 95.38 99 THR A C 1
ATOM 768 O O . THR A 1 99 ? 8.368 6.468 -9.122 1.00 95.38 99 THR A O 1
ATOM 771 N N . ALA A 1 100 ? 8.589 4.954 -10.772 1.00 93.75 100 ALA A N 1
ATOM 772 C CA . ALA A 1 100 ? 9.972 4.535 -10.528 1.00 93.75 100 ALA A CA 1
ATOM 773 C C . ALA A 1 100 ? 10.182 3.696 -9.251 1.00 93.75 100 ALA A C 1
ATOM 775 O O . ALA A 1 100 ? 11.256 3.120 -9.094 1.00 93.75 100 ALA A O 1
ATOM 776 N N . ASP A 1 101 ? 9.150 3.459 -8.440 1.00 96.75 101 ASP A N 1
ATOM 777 C CA . ASP A 1 101 ? 9.207 2.626 -7.237 1.00 96.75 101 ASP A CA 1
ATOM 778 C C . ASP A 1 101 ? 8.384 1.333 -7.446 1.00 96.75 101 ASP A C 1
ATOM 780 O O . ASP A 1 101 ? 7.197 1.404 -7.774 1.00 96.75 101 ASP A O 1
ATOM 784 N N . PRO A 1 102 ? 8.994 0.134 -7.381 1.00 97.25 102 PRO A N 1
ATOM 785 C CA . PRO A 1 102 ? 8.297 -1.127 -7.647 1.00 97.25 102 PRO A CA 1
ATOM 786 C C . PRO A 1 102 ? 7.111 -1.404 -6.725 1.00 97.25 102 PRO A C 1
ATOM 788 O O . PRO A 1 102 ? 6.174 -2.074 -7.156 1.00 97.25 102 PRO A O 1
ATOM 791 N N . ALA A 1 103 ? 7.127 -0.899 -5.489 1.00 98.19 103 ALA A N 1
ATOM 792 C CA . ALA A 1 103 ? 6.034 -1.108 -4.549 1.00 98.19 103 ALA A CA 1
ATOM 793 C C . ALA A 1 103 ? 4.779 -0.337 -4.982 1.00 98.19 103 ALA A C 1
ATOM 795 O O . ALA A 1 103 ? 3.686 -0.899 -5.021 1.00 98.19 103 ALA A O 1
ATOM 796 N N . PHE A 1 104 ? 4.944 0.922 -5.396 1.00 98.50 104 PHE A N 1
ATOM 797 C CA . PHE A 1 104 ? 3.840 1.744 -5.893 1.00 98.50 104 PHE A CA 1
ATOM 798 C C . PHE A 1 104 ? 3.336 1.269 -7.255 1.00 98.50 104 PHE A C 1
ATOM 800 O O . PHE A 1 104 ? 2.131 1.166 -7.452 1.00 98.50 104 PHE A O 1
ATOM 807 N N . ASP A 1 105 ? 4.224 0.898 -8.178 1.00 98.31 105 ASP A N 1
ATOM 808 C CA . ASP A 1 105 ? 3.785 0.302 -9.445 1.00 98.31 105 ASP A CA 1
ATOM 809 C C . ASP A 1 105 ? 3.029 -1.020 -9.201 1.00 98.31 105 ASP A C 1
ATOM 811 O O . ASP A 1 105 ? 1.996 -1.273 -9.817 1.00 98.31 105 ASP A O 1
ATOM 815 N N . GLY A 1 106 ? 3.496 -1.843 -8.256 1.00 98.38 106 GLY A N 1
ATOM 816 C CA . GLY A 1 106 ? 2.793 -3.047 -7.812 1.00 98.38 106 GLY A CA 1
ATOM 817 C C . GLY A 1 106 ? 1.399 -2.761 -7.252 1.00 98.38 106 GLY A C 1
ATOM 818 O O . GLY A 1 106 ? 0.460 -3.492 -7.571 1.00 98.38 106 GLY A O 1
ATOM 819 N N . PHE A 1 107 ? 1.255 -1.678 -6.483 1.00 98.69 107 PHE A N 1
ATOM 820 C CA . PHE A 1 107 ? -0.040 -1.201 -6.002 1.00 98.69 107 PHE A CA 1
ATOM 821 C C . PHE A 1 107 ? -0.971 -0.803 -7.146 1.00 98.69 107 PHE A C 1
ATOM 823 O O . PHE A 1 107 ? -2.100 -1.277 -7.194 1.00 98.69 107 PHE A O 1
ATOM 830 N N . GLY A 1 108 ? -0.491 -0.002 -8.103 1.00 98.38 108 GLY A N 1
ATOM 831 C CA . GLY A 1 108 ? -1.282 0.394 -9.272 1.00 98.38 108 GLY A CA 1
ATOM 832 C C . GLY A 1 108 ? -1.790 -0.810 -10.067 1.00 98.38 108 GLY A C 1
ATOM 833 O O . GLY A 1 108 ? -2.946 -0.843 -10.475 1.00 98.38 108 GLY A O 1
ATOM 834 N N . LEU A 1 109 ? -0.959 -1.850 -10.211 1.00 98.31 109 LEU A N 1
ATOM 835 C CA . LEU A 1 109 ? -1.370 -3.099 -10.854 1.00 98.31 109 LEU A CA 1
ATOM 836 C C . LEU A 1 109 ? -2.490 -3.823 -10.091 1.00 98.31 109 LEU A C 1
ATOM 838 O O . LEU A 1 109 ? -3.461 -4.258 -10.703 1.00 98.31 109 LEU A O 1
ATOM 842 N N . VAL A 1 110 ? -2.360 -4.002 -8.771 1.00 97.94 110 VAL A N 1
ATOM 843 C CA . VAL A 1 110 ? -3.399 -4.708 -7.998 1.00 97.94 110 VAL A CA 1
ATOM 844 C C . VAL A 1 110 ? -4.674 -3.874 -7.852 1.00 97.94 110 VAL A C 1
ATOM 846 O O . VAL A 1 110 ? -5.761 -4.450 -7.794 1.00 97.94 110 VAL A O 1
ATOM 849 N N . ALA A 1 111 ? -4.548 -2.545 -7.836 1.00 97.94 111 ALA A N 1
ATOM 850 C CA . ALA A 1 111 ? -5.671 -1.622 -7.821 1.00 97.94 111 ALA A CA 1
ATOM 851 C C . ALA A 1 111 ? -6.523 -1.753 -9.087 1.00 97.94 111 ALA A C 1
ATOM 853 O O . ALA A 1 111 ? -7.733 -1.926 -8.966 1.00 97.94 111 ALA A O 1
ATOM 854 N N . ASP A 1 112 ? -5.892 -1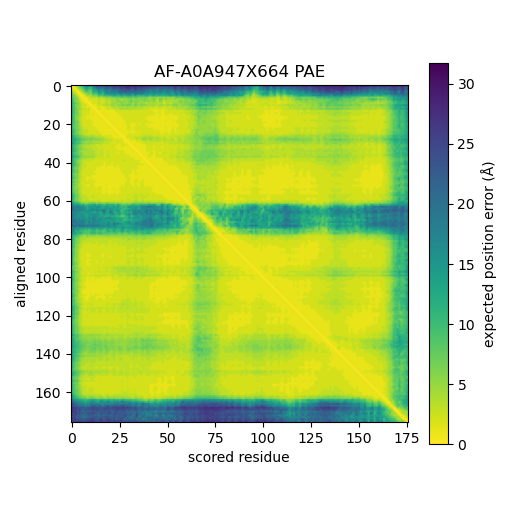.779 -10.264 1.00 97.06 112 ASP A N 1
ATOM 855 C CA . ASP A 1 112 ? -6.559 -2.053 -11.543 1.00 97.06 112 ASP A CA 1
ATOM 856 C C . ASP A 1 112 ? -7.202 -3.455 -11.562 1.00 97.06 112 ASP A C 1
ATOM 858 O O . ASP A 1 112 ? -8.392 -3.612 -11.816 1.00 97.06 112 ASP A O 1
ATOM 862 N N . GLU A 1 113 ? -6.459 -4.495 -11.162 1.00 96.25 113 GLU A N 1
ATOM 863 C CA . GLU A 1 113 ? -6.954 -5.880 -11.160 1.00 96.25 113 GLU A CA 1
ATOM 864 C C . GLU A 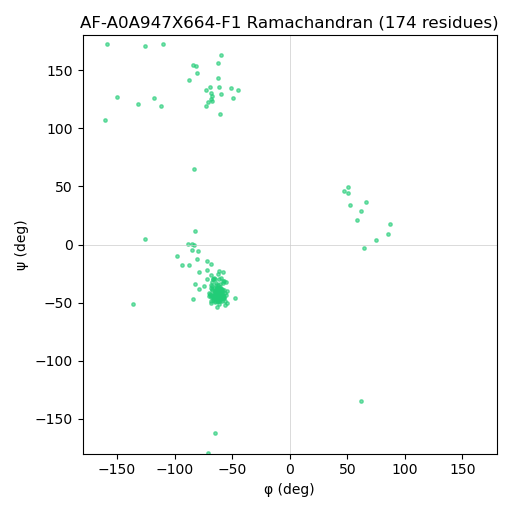1 113 ? -8.175 -6.145 -10.257 1.00 96.25 113 GLU A C 1
ATOM 866 O O . GLU A 1 113 ? -8.829 -7.191 -10.404 1.00 96.25 113 GLU A O 1
ATOM 871 N N . CYS A 1 114 ? -8.391 -5.299 -9.247 1.00 96.25 114 CYS A N 1
ATOM 872 C CA . CYS A 1 114 ? -9.377 -5.510 -8.185 1.00 96.25 114 CYS A CA 1
ATOM 873 C C . CYS A 1 114 ? -10.360 -4.340 -8.027 1.00 96.25 114 CYS A C 1
ATOM 875 O O . CYS A 1 114 ? -11.176 -4.385 -7.107 1.00 96.25 114 CYS A O 1
ATOM 877 N N . ASN A 1 115 ? -10.297 -3.327 -8.898 1.00 94.19 115 ASN A N 1
ATOM 878 C CA . ASN A 1 115 ? -11.064 -2.082 -8.796 1.00 94.19 115 ASN A CA 1
ATOM 879 C C . ASN A 1 115 ? -10.949 -1.425 -7.408 1.00 94.19 115 ASN A C 1
ATOM 881 O O . ASN A 1 115 ? -11.956 -1.096 -6.780 1.00 94.19 115 ASN A O 1
ATOM 885 N N . LEU A 1 116 ? -9.723 -1.262 -6.900 1.00 95.75 116 LEU A N 1
ATOM 886 C CA . LEU A 1 116 ? -9.512 -0.495 -5.670 1.00 95.75 116 LEU A CA 1
ATOM 887 C C . LEU A 1 116 ? -9.707 0.994 -5.949 1.00 95.75 116 LEU A C 1
ATOM 889 O O . LEU A 1 116 ? -9.142 1.532 -6.902 1.00 95.75 116 LEU A O 1
ATOM 893 N N . SER A 1 117 ? -10.472 1.668 -5.093 1.00 95.00 117 SER A N 1
ATOM 894 C CA . SER A 1 117 ? -10.740 3.092 -5.265 1.00 95.00 117 SER A CA 1
ATOM 895 C C . SER A 1 117 ? -9.621 3.967 -4.670 1.00 95.00 117 SER A C 1
ATOM 897 O O . SER A 1 117 ? -8.931 3.552 -3.727 1.00 95.00 117 SER A O 1
ATOM 899 N N . PRO A 1 118 ? -9.435 5.204 -5.169 1.00 96.31 118 PRO A N 1
ATOM 900 C CA . PRO A 1 118 ? -8.511 6.166 -4.569 1.00 96.31 118 PRO A CA 1
ATOM 901 C C . PRO A 1 118 ? -8.811 6.467 -3.093 1.00 96.31 118 PRO A C 1
ATOM 903 O O . PRO A 1 118 ? -7.889 6.730 -2.319 1.00 96.31 118 PRO A O 1
ATOM 906 N N . GLU A 1 119 ? -10.080 6.410 -2.689 1.00 96.69 119 GLU A N 1
ATOM 907 C CA . GLU A 1 119 ? -10.529 6.643 -1.314 1.00 96.69 119 GLU A CA 1
ATOM 908 C C . GLU A 1 119 ? -9.987 5.568 -0.372 1.00 96.69 119 GLU A C 1
ATOM 910 O O . GLU A 1 119 ? -9.441 5.911 0.675 1.00 96.69 119 GLU A O 1
ATOM 915 N N . MET A 1 120 ? -10.014 4.293 -0.782 1.00 97.12 120 MET A N 1
ATOM 916 C CA . MET A 1 120 ? -9.418 3.208 0.005 1.00 97.12 120 MET A CA 1
ATOM 917 C C . MET A 1 120 ? -7.933 3.480 0.271 1.00 97.12 120 MET A C 1
ATOM 919 O O . MET A 1 120 ? -7.455 3.344 1.396 1.00 97.12 120 MET A O 1
ATOM 923 N N . ALA A 1 121 ? -7.190 3.908 -0.757 1.00 97.81 121 ALA A N 1
ATOM 924 C CA . ALA A 1 121 ? -5.774 4.245 -0.610 1.00 97.81 121 ALA A CA 1
ATOM 925 C C . ALA A 1 121 ? -5.566 5.457 0.304 1.00 97.81 121 ALA A C 1
ATOM 927 O O . ALA A 1 121 ? -4.658 5.464 1.136 1.00 97.81 121 ALA A O 1
ATOM 928 N N . SER A 1 122 ? -6.427 6.468 0.186 1.00 97.81 122 SER A N 1
ATOM 929 C CA . SER A 1 122 ? -6.395 7.654 1.040 1.00 97.81 122 SER A CA 1
ATOM 930 C C . SER A 1 122 ? -6.638 7.327 2.515 1.00 97.81 122 SER A C 1
ATOM 932 O O . SER A 1 122 ? -6.020 7.958 3.378 1.00 97.81 122 SER A O 1
ATOM 934 N N . ASP A 1 123 ? -7.487 6.347 2.821 1.00 97.62 123 ASP A N 1
ATOM 935 C CA . ASP A 1 123 ? -7.765 5.937 4.198 1.00 97.62 123 ASP A CA 1
ATOM 936 C C . ASP A 1 123 ? -6.545 5.311 4.869 1.00 97.62 123 ASP A C 1
ATOM 938 O O . ASP A 1 123 ? -6.224 5.686 5.997 1.00 97.62 123 ASP A O 1
ATOM 942 N N . VAL A 1 124 ? -5.810 4.450 4.159 1.00 97.94 124 VAL A N 1
ATOM 943 C CA . VAL A 1 124 ? -4.545 3.883 4.658 1.00 97.94 124 VAL A CA 1
ATOM 944 C C . VAL A 1 124 ? -3.482 4.979 4.796 1.00 97.94 124 VAL A C 1
ATOM 946 O O . VAL A 1 124 ? -2.820 5.085 5.826 1.00 97.94 124 VAL A O 1
ATOM 949 N N . ILE A 1 125 ? -3.354 5.866 3.799 1.00 97.75 125 ILE A N 1
ATOM 950 C CA . ILE A 1 125 ? -2.396 6.987 3.846 1.00 97.75 125 ILE A CA 1
ATOM 951 C C . ILE A 1 125 ? -2.682 7.940 5.013 1.00 97.75 125 ILE A C 1
ATOM 953 O O . ILE A 1 125 ? -1.765 8.565 5.548 1.00 97.75 125 ILE A O 1
ATOM 957 N N . SER A 1 126 ? -3.941 8.060 5.428 1.00 96.69 126 SER A N 1
ATOM 958 C CA . SER A 1 126 ? -4.301 8.853 6.603 1.00 96.69 126 SER A CA 1
ATOM 959 C C . SER A 1 126 ? -3.738 8.260 7.897 1.00 96.69 126 SER A C 1
ATOM 961 O O . SER A 1 126 ? -3.404 9.031 8.789 1.00 96.69 126 SER A O 1
ATOM 963 N N . GLY A 1 127 ? -3.535 6.940 7.973 1.00 95.75 127 GLY A N 1
ATOM 964 C CA . GLY A 1 127 ? -2.820 6.288 9.076 1.00 95.75 127 GLY A CA 1
ATOM 965 C C . GLY A 1 127 ? -1.366 6.746 9.147 1.00 95.75 127 GLY A C 1
ATOM 966 O O . GLY A 1 127 ? -0.961 7.337 10.143 1.00 95.75 127 GLY A O 1
ATOM 967 N N . PHE A 1 128 ? -0.636 6.642 8.032 1.00 94.19 128 PHE A N 1
ATOM 968 C CA . PHE A 1 128 ? 0.748 7.130 7.944 1.00 94.19 128 PHE A CA 1
ATOM 969 C C . PHE A 1 128 ? 0.881 8.626 8.260 1.00 94.19 128 PHE A C 1
ATOM 971 O O . PHE A 1 128 ? 1.879 9.064 8.827 1.00 94.19 128 PHE A O 1
ATOM 978 N N . ALA A 1 129 ? -0.126 9.433 7.911 1.00 93.81 129 ALA A N 1
ATOM 979 C CA . ALA A 1 129 ? -0.148 10.851 8.259 1.00 93.81 129 ALA A CA 1
ATOM 980 C C . ALA A 1 129 ? -0.315 11.093 9.770 1.00 93.81 129 ALA A C 1
ATOM 982 O O . ALA A 1 129 ? 0.252 12.050 10.296 1.00 93.81 129 ALA A O 1
ATOM 983 N N . LEU A 1 130 ? -1.083 10.245 10.463 1.00 92.94 130 LEU A N 1
ATOM 984 C CA . LEU A 1 130 ? -1.213 10.286 11.920 1.00 92.94 130 LEU A CA 1
ATOM 985 C C . LEU A 1 130 ? 0.104 9.877 12.591 1.00 92.94 130 LEU A C 1
ATOM 987 O O . LEU A 1 130 ? 0.555 10.586 13.493 1.00 92.94 130 LEU A O 1
ATOM 991 N N . ASP A 1 131 ? 0.742 8.805 12.117 1.00 90.12 131 ASP A N 1
ATOM 992 C CA . ASP A 1 131 ? 2.023 8.317 12.647 1.00 90.12 131 ASP A CA 1
ATOM 993 C C . ASP A 1 131 ? 3.132 9.362 12.488 1.00 90.12 131 ASP A C 1
ATOM 995 O O . ASP A 1 131 ? 3.743 9.786 13.472 1.00 90.12 131 ASP A O 1
ATOM 999 N N . ALA A 1 132 ? 3.304 9.894 11.274 1.00 87.62 132 ALA A N 1
ATOM 1000 C CA . ALA A 1 132 ? 4.284 10.942 10.989 1.00 87.62 132 ALA A CA 1
ATOM 1001 C C . ALA A 1 132 ? 4.010 12.244 11.772 1.00 87.62 132 ALA A C 1
ATOM 1003 O O . ALA A 1 132 ? 4.923 13.028 12.035 1.00 87.62 132 ALA A O 1
ATOM 1004 N N . GLY A 1 133 ? 2.751 12.478 12.160 1.00 86.94 133 GLY A N 1
ATOM 1005 C CA . GLY A 1 133 ? 2.326 13.593 13.005 1.00 86.94 133 GLY A CA 1
ATOM 1006 C C . GLY A 1 133 ? 2.495 13.360 14.512 1.00 86.94 133 GLY A C 1
ATOM 1007 O O . GLY A 1 133 ? 2.145 14.248 15.292 1.00 86.94 133 GLY A O 1
ATOM 1008 N N . GLY A 1 134 ? 2.995 12.195 14.941 1.00 87.50 134 GLY A N 1
ATOM 1009 C CA . GLY A 1 134 ? 3.157 11.849 16.355 1.00 87.50 134 GLY A CA 1
ATOM 1010 C C . GLY A 1 134 ? 1.824 11.700 17.091 1.00 87.50 134 GLY A C 1
ATOM 1011 O O . GLY A 1 134 ? 1.691 12.128 18.241 1.00 87.50 134 GLY A O 1
ATOM 1012 N N . PHE A 1 135 ? 0.808 11.158 16.413 1.00 91.00 135 PHE A N 1
ATOM 1013 C CA . PHE A 1 135 ? -0.534 11.014 16.962 1.00 91.00 135 PHE A CA 1
ATOM 1014 C C . PHE A 1 135 ? -0.533 10.328 18.337 1.00 91.00 135 PHE A C 1
ATOM 1016 O O . PHE A 1 135 ? 0.113 9.311 18.565 1.00 91.00 135 PHE A O 1
ATOM 1023 N N . THR A 1 136 ? -1.301 10.894 19.268 1.00 93.81 136 THR A N 1
ATOM 1024 C CA . THR A 1 136 ? -1.549 10.314 20.591 1.00 93.81 136 THR A CA 1
ATOM 1025 C C . THR A 1 136 ? -3.056 10.351 20.861 1.00 93.81 136 THR A C 1
ATOM 1027 O O . THR A 1 136 ? -3.637 11.445 20.858 1.00 93.81 136 THR A O 1
ATOM 1030 N N . PRO A 1 137 ? -3.716 9.201 21.093 1.00 94.12 137 PRO A N 1
ATOM 1031 C CA . PRO A 1 137 ? -5.160 9.159 21.302 1.00 94.12 137 PRO A CA 1
ATOM 1032 C C . PRO A 1 137 ? -5.540 9.811 22.638 1.00 94.12 137 PRO A C 1
ATOM 1034 O O . PRO A 1 137 ? -4.914 9.558 23.666 1.00 94.12 137 PRO A O 1
ATOM 1037 N N . LYS A 1 138 ? -6.592 10.641 22.647 1.00 96.31 138 LYS A N 1
ATOM 1038 C CA . LYS A 1 138 ? -7.094 11.290 23.878 1.00 96.31 138 LYS A CA 1
ATOM 1039 C C . LYS A 1 138 ? -8.216 10.504 24.548 1.00 96.31 138 LYS A C 1
ATOM 1041 O O . LYS A 1 138 ? -8.558 10.768 25.697 1.00 96.31 138 LYS A O 1
ATOM 1046 N N . ASN A 1 139 ? -8.839 9.595 23.810 1.00 96.81 139 ASN A N 1
ATOM 1047 C CA . ASN A 1 139 ? -9.962 8.783 24.247 1.00 96.81 139 ASN A CA 1
ATOM 1048 C C . ASN A 1 139 ? -10.072 7.532 23.360 1.00 96.81 139 ASN A C 1
ATOM 1050 O O . ASN A 1 139 ? -9.390 7.405 22.343 1.00 96.81 139 ASN A O 1
ATOM 1054 N N . GLU A 1 140 ? -10.960 6.622 23.746 1.00 97.06 140 GLU A N 1
ATOM 1055 C CA . GLU A 1 140 ? -11.207 5.369 23.031 1.00 97.06 140 GLU A CA 1
ATOM 1056 C C . GLU A 1 140 ? -11.643 5.587 21.576 1.00 97.06 140 GLU A C 1
ATOM 1058 O O . GLU A 1 140 ? -11.176 4.892 20.682 1.00 97.06 140 GLU A O 1
ATOM 1063 N N . ARG A 1 141 ? -12.475 6.599 21.305 1.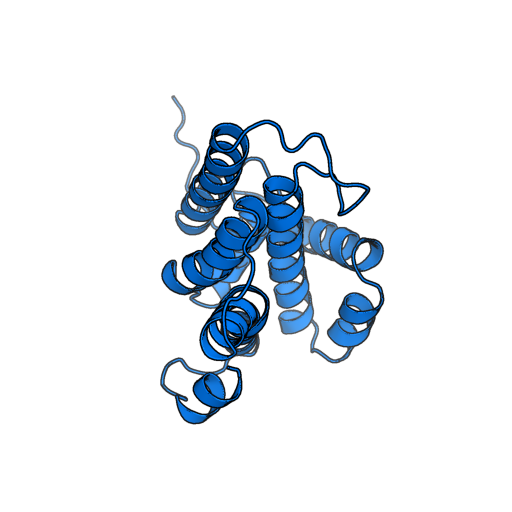00 96.06 141 ARG A N 1
ATOM 1064 C CA . ARG A 1 141 ? -12.930 6.902 19.941 1.00 96.06 141 ARG A CA 1
ATOM 1065 C C . ARG A 1 141 ? -11.775 7.325 19.032 1.00 96.06 141 ARG A C 1
ATOM 1067 O O . ARG A 1 141 ? -11.753 6.941 17.865 1.00 96.06 141 ARG A O 1
ATOM 1074 N N . ASP A 1 142 ? -10.828 8.099 19.556 1.00 95.19 142 ASP A N 1
ATOM 1075 C CA . ASP A 1 142 ? -9.617 8.480 18.827 1.00 95.19 142 ASP A CA 1
ATOM 1076 C C . ASP A 1 142 ? -8.746 7.249 18.535 1.00 95.19 142 ASP A C 1
ATOM 1078 O O . ASP A 1 142 ? -8.242 7.113 17.421 1.00 95.19 142 ASP A O 1
ATOM 1082 N N . MET A 1 143 ? -8.625 6.327 19.498 1.00 96.00 143 MET A N 1
ATOM 1083 C CA . MET A 1 143 ? -7.903 5.065 19.310 1.00 96.00 143 MET A CA 1
ATOM 1084 C C . MET A 1 143 ? -8.563 4.181 18.245 1.00 96.00 143 MET A C 1
ATOM 1086 O O . MET A 1 143 ? -7.881 3.684 17.357 1.00 96.00 143 MET A O 1
ATOM 1090 N N . LEU A 1 144 ? -9.889 4.025 18.277 1.00 95.69 144 LEU A N 1
ATOM 1091 C CA . LEU A 1 144 ? -10.621 3.233 17.282 1.00 95.69 144 LEU A CA 1
ATOM 1092 C C . LEU A 1 144 ? -10.488 3.821 15.873 1.00 95.69 144 LEU A C 1
ATOM 1094 O O . LEU A 1 144 ? -10.263 3.084 14.916 1.00 95.69 144 LEU A O 1
ATOM 1098 N N . ARG A 1 145 ? -10.551 5.153 15.738 1.00 94.81 145 ARG A N 1
ATOM 1099 C CA . ARG A 1 145 ? -10.292 5.820 14.453 1.00 94.81 145 ARG A CA 1
ATOM 1100 C C . ARG A 1 145 ? -8.873 5.551 13.957 1.00 94.81 145 ARG A C 1
ATOM 1102 O O . ARG A 1 145 ? -8.681 5.325 12.767 1.00 94.81 145 ARG A O 1
ATOM 1109 N N . TYR A 1 146 ? -7.889 5.584 14.849 1.00 95.19 146 TYR A N 1
ATOM 1110 C CA . TYR A 1 146 ? -6.516 5.252 14.492 1.00 95.19 146 TYR A CA 1
ATOM 1111 C C . TYR A 1 146 ? -6.400 3.797 14.012 1.00 95.19 146 TYR A C 1
ATOM 1113 O O . TYR A 1 146 ? -5.909 3.575 12.909 1.00 95.19 146 TYR A O 1
ATOM 1121 N N . CYS A 1 147 ? -6.957 2.832 14.756 1.00 95.62 147 CYS A N 1
ATOM 1122 C CA . CYS A 1 147 ? -7.006 1.416 14.367 1.00 95.62 147 CYS A CA 1
ATOM 1123 C C . CYS A 1 147 ? -7.647 1.194 12.990 1.00 95.62 147 CYS A C 1
ATOM 1125 O O . CYS A 1 147 ? -7.147 0.388 12.203 1.00 95.62 147 CYS A O 1
ATOM 1127 N N . TYR A 1 148 ? -8.722 1.923 12.676 1.00 96.25 148 TYR A N 1
ATOM 1128 C CA . TYR A 1 148 ? -9.326 1.887 11.346 1.00 96.25 148 TYR A CA 1
ATOM 1129 C C . TYR A 1 148 ? -8.302 2.248 10.265 1.00 96.25 148 TYR A C 1
ATOM 1131 O O . TYR A 1 148 ? -8.108 1.483 9.327 1.00 96.25 148 TYR A O 1
ATOM 1139 N N . HIS A 1 149 ? -7.597 3.370 10.406 1.00 95.94 149 HIS A N 1
ATOM 1140 C CA . HIS A 1 149 ? -6.666 3.823 9.375 1.00 95.94 149 HIS A CA 1
ATOM 1141 C C . HIS A 1 149 ? -5.445 2.907 9.211 1.00 95.94 149 HIS A C 1
ATOM 1143 O O . HIS A 1 149 ? -5.025 2.657 8.083 1.00 95.94 149 HIS A O 1
ATOM 1149 N N . VAL A 1 150 ? -4.891 2.387 10.311 1.00 92.88 150 VAL A N 1
ATOM 1150 C CA . VAL A 1 150 ? -3.658 1.576 10.263 1.00 92.88 150 VAL A CA 1
ATOM 1151 C C . VAL A 1 150 ? -3.902 0.084 10.012 1.00 92.88 150 VAL A C 1
ATOM 1153 O O . VAL A 1 150 ? -2.976 -0.625 9.627 1.00 92.88 150 VAL A O 1
ATOM 1156 N N . ALA A 1 151 ? -5.130 -0.412 10.206 1.00 91.50 151 ALA A N 1
ATOM 1157 C CA . ALA A 1 151 ? -5.459 -1.829 10.023 1.00 91.50 151 ALA A CA 1
ATOM 1158 C C . ALA A 1 151 ? -6.778 -2.065 9.270 1.00 91.50 151 ALA A C 1
ATOM 1160 O O . ALA A 1 151 ? -6.788 -2.805 8.284 1.00 91.50 151 ALA A O 1
ATOM 1161 N N . GLY A 1 152 ? -7.877 -1.431 9.692 1.00 94.88 152 GLY A N 1
ATOM 1162 C CA . GLY A 1 152 ? -9.209 -1.635 9.097 1.00 94.88 152 GLY A CA 1
ATOM 1163 C C . GLY A 1 152 ? -9.260 -1.324 7.595 1.00 94.88 152 GLY A C 1
ATOM 1164 O O . GLY A 1 152 ? -9.730 -2.137 6.801 1.00 94.88 152 GLY A O 1
ATOM 1165 N N . ALA A 1 153 ? -8.669 -0.204 7.175 1.00 96.69 153 ALA A N 1
ATOM 1166 C CA . ALA A 1 153 ? -8.613 0.226 5.779 1.00 96.69 153 ALA A CA 1
ATOM 1167 C C . ALA A 1 153 ? -7.848 -0.768 4.880 1.00 96.69 153 ALA A C 1
ATOM 1169 O O . ALA A 1 153 ? -8.266 -1.053 3.755 1.00 96.69 153 ALA A O 1
ATOM 1170 N N . VAL A 1 154 ? -6.763 -1.368 5.387 1.00 96.44 154 VAL A N 1
ATOM 1171 C CA . VAL A 1 154 ? -6.050 -2.451 4.684 1.00 96.44 154 VAL A CA 1
ATOM 1172 C C . VAL A 1 154 ? -6.926 -3.705 4.601 1.00 96.44 154 VAL A C 1
ATOM 1174 O O . VAL A 1 154 ? -6.946 -4.375 3.568 1.00 96.44 154 VAL A O 1
ATOM 1177 N N . GLY A 1 155 ? -7.691 -4.006 5.655 1.00 95.44 155 GLY A N 1
ATOM 1178 C CA . GLY A 1 155 ? -8.681 -5.085 5.678 1.00 95.44 155 GLY A CA 1
ATOM 1179 C C . GLY A 1 155 ? -9.757 -4.939 4.596 1.00 95.44 155 GLY A C 1
ATOM 1180 O O . GLY A 1 155 ? -10.039 -5.905 3.884 1.00 95.44 155 GLY A O 1
ATOM 1181 N N . ILE A 1 156 ? -10.283 -3.726 4.400 1.00 94.94 156 ILE A N 1
ATOM 1182 C CA . ILE A 1 156 ? -11.240 -3.407 3.326 1.00 94.94 156 ILE A CA 1
ATOM 1183 C C . ILE A 1 156 ? -10.632 -3.713 1.954 1.00 94.94 156 ILE A C 1
ATOM 1185 O O . ILE A 1 156 ? -11.241 -4.421 1.151 1.00 94.94 156 ILE A O 1
ATOM 1189 N N . MET A 1 157 ? -9.405 -3.253 1.684 1.00 96.62 157 MET A N 1
ATOM 1190 C CA . MET A 1 157 ? -8.726 -3.587 0.427 1.00 96.62 157 MET A CA 1
ATOM 1191 C C . MET A 1 157 ? -8.523 -5.096 0.273 1.00 96.62 157 MET A C 1
ATOM 1193 O O . MET A 1 157 ? -8.768 -5.647 -0.799 1.00 96.62 157 MET A O 1
ATOM 1197 N N . MET A 1 158 ? -8.119 -5.788 1.340 1.00 96.62 158 MET A N 1
ATOM 1198 C CA . MET A 1 158 ? -7.957 -7.241 1.317 1.00 96.62 158 MET A CA 1
ATOM 1199 C C . MET A 1 158 ? -9.261 -7.965 0.963 1.00 96.62 158 MET A C 1
ATOM 1201 O O . MET A 1 158 ? -9.219 -8.920 0.186 1.00 96.62 158 MET A O 1
ATOM 1205 N N . ALA A 1 159 ? -10.417 -7.501 1.447 1.00 94.75 159 ALA A N 1
ATOM 1206 C CA . ALA A 1 159 ? -11.718 -8.050 1.062 1.00 94.75 159 ALA A CA 1
ATOM 1207 C C . ALA A 1 159 ? -11.949 -7.950 -0.457 1.00 94.75 159 ALA A C 1
ATOM 1209 O O . ALA A 1 159 ? -12.336 -8.929 -1.099 1.00 94.75 159 ALA A O 1
ATOM 1210 N N . ARG A 1 160 ? -11.597 -6.810 -1.063 1.00 94.25 160 ARG A N 1
ATOM 1211 C CA . ARG A 1 160 ? -11.670 -6.611 -2.522 1.00 94.25 160 ARG A CA 1
ATOM 1212 C C . ARG A 1 160 ? -10.716 -7.519 -3.287 1.00 94.25 160 ARG A C 1
ATOM 1214 O O . ARG A 1 160 ? -11.102 -8.114 -4.291 1.00 94.25 160 ARG A O 1
ATOM 1221 N N . LEU A 1 161 ? -9.495 -7.697 -2.785 1.00 94.94 161 LEU A N 1
ATOM 1222 C CA . LEU A 1 161 ? -8.507 -8.616 -3.360 1.00 94.94 161 LEU A CA 1
ATOM 1223 C C . LEU A 1 161 ? -8.999 -10.073 -3.372 1.00 94.94 161 LEU A C 1
ATOM 1225 O O . LEU A 1 161 ? -8.680 -10.810 -4.312 1.00 94.94 161 LEU A O 1
ATOM 1229 N N . MET A 1 162 ? -9.777 -10.458 -2.353 1.00 93.75 162 MET A N 1
ATOM 1230 C CA . MET A 1 162 ? -10.434 -11.765 -2.218 1.00 93.75 162 MET A CA 1
ATOM 1231 C C . MET A 1 162 ? -11.725 -11.895 -3.045 1.00 93.75 162 MET A C 1
ATOM 1233 O O . MET A 1 162 ? -12.285 -12.986 -3.126 1.00 93.75 162 MET A O 1
ATOM 1237 N N . GLY A 1 163 ? -12.178 -10.820 -3.697 1.00 91.12 163 GLY A N 1
ATOM 1238 C CA . GLY A 1 163 ? -13.359 -10.821 -4.561 1.00 91.12 163 GLY A CA 1
ATOM 1239 C C . GLY A 1 163 ? -14.684 -10.565 -3.843 1.00 91.12 163 GLY A C 1
ATOM 1240 O O . GLY A 1 163 ? -15.729 -10.867 -4.416 1.00 91.12 163 GLY A O 1
ATOM 1241 N N . VAL A 1 164 ? -14.661 -10.017 -2.623 1.00 87.88 164 VAL A N 1
ATOM 1242 C CA . VAL A 1 164 ? -15.882 -9.571 -1.936 1.00 87.88 164 VAL A CA 1
ATOM 1243 C C . VAL A 1 164 ? -16.467 -8.354 -2.682 1.00 87.88 164 VAL A C 1
ATOM 1245 O O . VAL A 1 164 ? -15.716 -7.408 -2.960 1.00 87.88 164 VAL A O 1
ATOM 1248 N N . PRO A 1 165 ? -17.764 -8.371 -3.050 1.00 77.75 165 PRO A N 1
ATOM 1249 C CA . PRO A 1 165 ? -18.438 -7.246 -3.702 1.00 77.75 165 PRO A CA 1
ATOM 1250 C C . PRO A 1 165 ? -18.494 -5.973 -2.839 1.00 77.75 165 PRO A C 1
ATOM 1252 O O . PRO A 1 165 ? -18.441 -6.039 -1.616 1.00 77.75 165 PRO A O 1
ATOM 1255 N N . GLU A 1 166 ? -18.630 -4.806 -3.478 1.00 66.75 166 GLU A N 1
ATOM 1256 C CA . GLU A 1 166 ? -18.758 -3.502 -2.790 1.00 66.75 166 GLU A CA 1
ATOM 1257 C C . GLU A 1 166 ? -20.047 -3.354 -1.983 1.00 66.75 166 GLU A C 1
ATOM 1259 O O . GLU A 1 166 ? -20.073 -2.630 -0.994 1.00 66.75 166 GLU A O 1
ATOM 1264 N N . ASP A 1 167 ? -21.113 -4.017 -2.419 1.00 65.94 167 ASP A N 1
ATOM 1265 C CA . ASP A 1 167 ? -22.452 -3.944 -1.842 1.00 65.94 167 ASP A CA 1
ATOM 1266 C C . ASP A 1 167 ? -22.686 -4.961 -0.712 1.00 65.94 167 ASP A C 1
ATOM 1268 O O . ASP A 1 167 ? -23.755 -4.969 -0.100 1.00 65.94 167 ASP A O 1
ATOM 1272 N N . ASP A 1 168 ? -21.677 -5.767 -0.370 1.00 62.38 168 ASP A N 1
ATOM 1273 C CA . ASP A 1 168 ? -21.688 -6.664 0.789 1.00 62.38 168 ASP A CA 1
ATOM 1274 C C . ASP A 1 168 ? -21.300 -5.898 2.070 1.00 62.38 168 ASP A C 1
ATOM 1276 O O . ASP A 1 168 ? -20.254 -6.111 2.693 1.00 62.38 168 ASP A O 1
ATOM 1280 N N . GLY A 1 169 ? -22.160 -4.940 2.436 1.00 52.97 169 GLY A N 1
ATOM 1281 C CA . GLY A 1 169 ? -21.960 -4.047 3.581 1.00 52.97 169 GLY A CA 1
ATOM 1282 C C . GLY A 1 169 ? -21.797 -4.787 4.912 1.00 52.97 169 GLY A C 1
ATOM 1283 O O . GLY A 1 169 ? -21.015 -4.356 5.751 1.00 52.97 169 GLY A O 1
ATOM 1284 N N . GLU A 1 170 ? -22.433 -5.954 5.089 1.00 51.59 170 GLU A N 1
ATOM 1285 C CA . GLU A 1 170 ? -22.256 -6.769 6.302 1.00 51.59 170 GLU A CA 1
ATOM 1286 C C . GLU A 1 170 ? -20.825 -7.299 6.468 1.00 51.59 170 GLU A C 1
ATOM 1288 O O . GLU A 1 170 ? -20.359 -7.467 7.599 1.00 51.59 170 GLU A O 1
ATOM 1293 N N . THR A 1 171 ? -20.132 -7.596 5.368 1.00 53.31 171 THR A N 1
ATOM 1294 C CA . THR A 1 171 ? -18.771 -8.146 5.411 1.00 53.31 171 THR A CA 1
ATOM 1295 C C . THR A 1 171 ? -17.727 -7.042 5.602 1.00 53.31 171 THR A C 1
ATOM 1297 O O . THR A 1 171 ? -16.736 -7.255 6.302 1.00 53.31 171 THR A O 1
ATOM 1300 N N . LEU A 1 172 ? -17.962 -5.851 5.041 1.00 53.38 172 LEU A N 1
ATOM 1301 C CA . LEU A 1 172 ? -17.065 -4.695 5.168 1.00 53.38 172 LEU A CA 1
ATOM 1302 C C . LEU A 1 172 ? -17.208 -3.980 6.523 1.00 53.38 172 LEU A C 1
ATOM 1304 O O . LEU A 1 172 ? -16.193 -3.634 7.129 1.00 53.38 172 LEU A O 1
ATOM 1308 N N . ASP A 1 173 ? -18.430 -3.856 7.055 1.00 53.47 173 ASP A N 1
ATOM 1309 C CA . ASP A 1 173 ? -18.677 -3.253 8.376 1.00 53.47 173 ASP A CA 1
ATOM 1310 C C . ASP A 1 173 ? -18.128 -4.115 9.525 1.00 53.47 173 ASP A C 1
ATOM 1312 O O . ASP A 1 173 ? -17.779 -3.596 10.580 1.00 53.47 173 ASP A O 1
ATOM 1316 N N . ARG A 1 174 ? -18.007 -5.438 9.333 1.00 52.84 174 ARG A N 1
ATOM 1317 C CA . ARG A 1 174 ? -17.405 -6.363 10.316 1.00 52.84 174 ARG A CA 1
ATOM 1318 C C . ARG A 1 174 ? -15.875 -6.375 10.307 1.00 52.84 174 ARG A C 1
ATOM 1320 O O . ARG A 1 174 ? -15.279 -6.966 11.207 1.00 52.84 174 ARG A O 1
ATOM 1327 N N . ALA A 1 175 ? -15.242 -5.786 9.293 1.00 48.53 175 ALA A N 1
ATOM 1328 C CA . ALA A 1 175 ? -13.787 -5.685 9.196 1.00 48.53 175 ALA A CA 1
ATOM 1329 C C . ALA A 1 175 ? -13.212 -4.466 9.949 1.00 48.53 175 ALA A C 1
ATOM 1331 O O . ALA A 1 175 ? -11.987 -4.330 10.012 1.00 48.53 175 ALA A O 1
ATOM 1332 N N . CYS A 1 176 ? -14.079 -3.604 10.500 1.00 39.53 176 CYS A N 1
ATOM 1333 C CA . CYS A 1 176 ? -13.738 -2.338 11.151 1.00 39.53 176 CYS A CA 1
ATOM 1334 C C . CYS A 1 176 ? -14.076 -2.342 12.647 1.00 39.53 176 CYS A C 1
ATOM 1336 O O . CYS A 1 176 ? -15.182 -2.800 13.010 1.00 39.53 176 CYS A O 1
#

Solvent-accessible surface area (backbone atoms only — not comparable to full-atom values): 9215 Å² total; per-residue (Å²): 132,86,81,78,76,69,31,59,22,35,70,50,58,66,72,59,36,40,53,52,13,46,52,44,32,59,72,68,30,63,65,59,44,56,56,42,66,77,46,58,72,69,46,28,47,46,50,26,18,49,47,25,28,53,53,52,46,50,15,45,36,45,48,31,64,85,72,52,72,74,37,86,62,81,50,73,65,55,26,50,52,33,44,49,49,49,54,52,38,48,50,34,7,68,65,14,29,64,54,92,42,66,33,39,10,25,32,12,32,47,28,65,78,43,70,58,54,72,64,54,55,49,38,34,51,48,25,46,47,37,58,47,66,66,66,74,67,90,47,70,70,50,44,52,54,48,47,32,21,70,45,22,34,54,44,51,52,49,41,32,61,72,64,53,63,90,84,47,52,76,65,53,59,70,51,94

Foldseek 3Di:
DDDDDQDQLQPDDLVVLLVVLLVLCVQLDPVVNVVLVVDDPQLSSLLSLLVLLLQVLLCLLQVHDSPDDRDDLDDLVSNVVSLVLSLVLLVCNCRSHHSVDSSSSSVSNSCVVQVPDPVLVVLLSVLSSCVSVVHDDPDPVSVVSNCCNNFLSSVLSSCSSVPNDPPPCVVSVVSD

pLDDT: mean 89.27, std 13.26, range [39.53, 98.69]

Sequence (176 aa):
MRSTPAVAGGGRNRASLVRQARAAIEEGSHSFAAASKLFDRRTRERAWLLYAWCRRCDDIADNQEMGGPLGDQGNPKSAEDRVQAIRVLTRRALEEQPTADPAFDGFGLVADECNLSPEMASDVISGFALDAGGFTPKNERDMLRYCYHVAGAVGIMMARLMGVPEDDGETLDRAC

Secondary structure (DSSP, 8-state):
-PPPPP-TTTT--HHHHHHHHHHHHHHH-HHHHHHHTTS-HHHHHHHHHHHHHHHHHHHHHTT-STT-S------HHHHHHHHHHHHHHHHHHHTT---S-HHHHHHHHHHHHHT--HHHHHHHHHHHHHHHTT---SSHHHHHHHHIIIIIHHHHHHHHHTT--TT-HHHHHTT-

Nearest PDB structures (foldseek):
  5iys-assembly1_A  TM=8.903E-01  e=1.978E-05  Enterococcus hirae ATCC 9790
  8isa-assembly1_A-2  TM=8.854E-01  e=3.504E-05  Halobacillus halophilus
  8is6-assembly1_A  TM=8.645E-01  e=2.074E-05  Halobacillus halophilus
  7vws-assembly2_B  TM=7.362E-01  e=2.638E-02  Streptomyces sp.
  7vws-assembly1_A  TM=7.186E-01  e=1.102E-01  Streptomyces sp.